Protein AF-A0A3B8NZF4-F1 (afdb_monomer)

Solvent-accessible surface area (backbone atoms only — not comparable to full-atom values): 4554 Å² total; per-residue 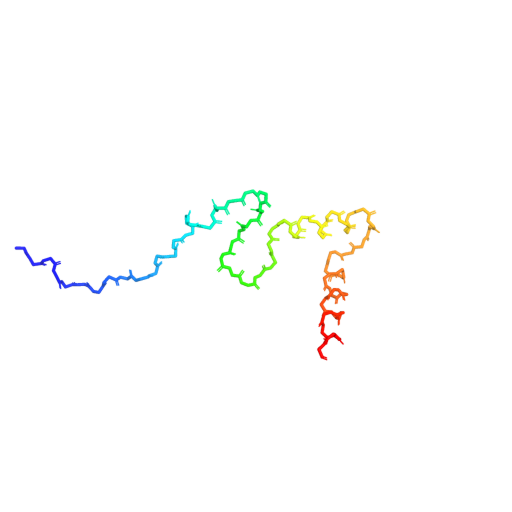(Å²): 136,85,93,80,86,71,84,81,81,77,87,71,83,79,69,82,76,78,79,76,76,82,93,68,53,75,70,71,101,58,104,63,87,32,53,48,57,50,53,51,45,45,52,49,17,66,75,71,72,43,62,45,68,57,56,49,50,53,54,51,52,54,60,61,67,76,107

Radius of gyration: 19.96 Å; Cα contacts (8 Å, |Δi|>4): 25; chains: 1; bounding box: 41×34×56 Å

Secondary structure (DSSP, 8-state):
------PPP------GGG--SSS----SSSSS--HHHHHHHHHHHHHHT--HHHHHHHHHHHHHHT-

Mean predicted aligned error: 13.56 Å

Structure (mmCIF, N/CA/C/O backbone):
data_AF-A0A3B8NZF4-F1
#
_entry.id   AF-A0A3B8NZF4-F1
#
loop_
_atom_site.group_PDB
_atom_site.id
_atom_site.type_symbol
_atom_site.label_atom_id
_atom_site.label_alt_id
_atom_site.label_comp_id
_atom_site.label_asym_id
_atom_site.label_entity_id
_atom_site.label_seq_id
_atom_site.pdbx_PDB_ins_code
_atom_site.Cartn_x
_atom_site.Cartn_y
_atom_site.Cartn_z
_atom_site.occupancy
_atom_site.B_iso_or_equiv
_atom_site.auth_seq_id
_atom_site.auth_comp_id
_atom_site.auth_asym_id
_atom_site.auth_atom_id
_atom_site.pdbx_PDB_model_num
ATOM 1 N N . MET A 1 1 ? 25.731 10.948 -44.958 1.00 61.59 1 MET A N 1
ATOM 2 C CA . MET A 1 1 ? 25.112 10.907 -43.615 1.00 61.59 1 MET A CA 1
ATOM 3 C C . MET A 1 1 ? 25.447 9.557 -42.992 1.00 61.59 1 MET A C 1
ATOM 5 O O . MET A 1 1 ? 25.100 8.543 -43.585 1.00 61.59 1 MET A O 1
ATOM 9 N N . GLU A 1 2 ? 26.165 9.524 -41.868 1.00 69.44 2 GLU A N 1
ATOM 10 C CA . GLU A 1 2 ? 26.506 8.277 -41.163 1.00 69.44 2 GLU A CA 1
ATOM 11 C C . GLU A 1 2 ? 25.582 8.070 -39.956 1.00 69.44 2 GLU A C 1
ATOM 13 O O . GLU A 1 2 ? 25.773 8.648 -38.892 1.00 69.44 2 GLU A O 1
ATOM 18 N N . TRP A 1 3 ? 24.561 7.231 -40.114 1.00 71.31 3 TRP A N 1
ATOM 19 C CA . TRP A 1 3 ? 23.475 7.054 -39.138 1.00 71.31 3 TRP A CA 1
ATOM 20 C C . TRP A 1 3 ? 23.738 5.927 -38.127 1.00 71.31 3 TRP A C 1
ATOM 22 O O . TRP A 1 3 ? 22.801 5.326 -37.605 1.00 71.31 3 TRP A O 1
ATOM 32 N N . ARG A 1 4 ? 25.002 5.548 -37.896 1.00 65.00 4 ARG A N 1
ATOM 33 C CA . ARG A 1 4 ? 25.325 4.270 -37.228 1.00 65.00 4 ARG A CA 1
ATOM 34 C C . ARG A 1 4 ? 26.299 4.355 -36.052 1.00 65.00 4 ARG A C 1
ATOM 36 O O . ARG A 1 4 ? 26.901 3.344 -35.703 1.00 65.00 4 ARG A O 1
ATOM 43 N N . LYS A 1 5 ? 26.430 5.506 -35.388 1.00 65.81 5 LYS A N 1
ATOM 44 C CA . LYS A 1 5 ? 27.218 5.616 -34.144 1.00 65.81 5 LYS A CA 1
ATOM 45 C C . LYS A 1 5 ? 26.377 6.096 -32.966 1.00 65.81 5 LYS A C 1
ATOM 47 O O . LYS A 1 5 ? 26.426 7.246 -32.557 1.00 65.81 5 LYS A O 1
ATOM 52 N N . GLY A 1 6 ? 25.630 5.156 -32.401 1.00 68.69 6 GLY A N 1
ATOM 53 C CA . GLY A 1 6 ? 25.035 5.259 -31.074 1.00 68.69 6 GLY A CA 1
ATOM 54 C C . GLY A 1 6 ? 24.533 3.884 -30.652 1.00 68.69 6 GLY A C 1
ATOM 55 O O . GLY A 1 6 ? 23.778 3.259 -31.396 1.00 68.69 6 GLY A O 1
ATOM 56 N N . ARG A 1 7 ? 24.964 3.377 -29.488 1.00 72.56 7 ARG A N 1
ATOM 57 C CA . ARG A 1 7 ? 24.282 2.229 -28.869 1.00 72.56 7 ARG A CA 1
ATOM 58 C C . ARG A 1 7 ? 22.845 2.671 -28.595 1.00 72.56 7 ARG A C 1
ATOM 60 O O . ARG A 1 7 ? 22.653 3.707 -27.962 1.00 72.56 7 ARG A O 1
ATOM 67 N N . ARG A 1 8 ? 21.848 1.929 -29.089 1.00 68.19 8 ARG A N 1
ATOM 68 C CA . ARG A 1 8 ? 20.459 2.148 -28.666 1.00 68.19 8 ARG A CA 1
ATOM 69 C C . ARG A 1 8 ? 20.398 1.884 -27.165 1.00 68.19 8 ARG A C 1
ATOM 71 O O . ARG A 1 8 ? 20.853 0.828 -26.735 1.00 68.19 8 ARG A O 1
ATOM 78 N N . SER A 1 9 ? 19.890 2.840 -26.393 1.00 71.31 9 SER A N 1
ATOM 79 C CA . SER A 1 9 ? 19.545 2.573 -25.003 1.00 71.31 9 SER A CA 1
ATOM 80 C C . SER A 1 9 ? 18.346 1.630 -24.971 1.00 71.31 9 SER A C 1
ATOM 82 O O . SER A 1 9 ? 17.396 1.763 -25.743 1.00 71.31 9 SER A O 1
ATOM 84 N N . ASP A 1 10 ? 18.424 0.658 -24.084 1.00 78.75 10 ASP A N 1
ATOM 85 C CA . ASP A 1 10 ? 17.424 -0.365 -23.803 1.00 78.75 10 ASP A CA 1
ATOM 86 C C . ASP A 1 10 ? 16.576 -0.025 -22.564 1.00 78.75 10 ASP A C 1
ATOM 88 O O . ASP A 1 10 ? 15.721 -0.807 -22.167 1.00 78.75 10 ASP A O 1
ATOM 92 N N . ASN A 1 11 ? 16.711 1.188 -22.010 1.00 72.44 11 ASN A N 1
ATOM 93 C CA . ASN A 1 11 ? 15.926 1.692 -20.870 1.00 72.44 11 ASN A CA 1
ATOM 94 C C . ASN A 1 11 ? 14.446 1.984 -21.200 1.00 72.44 11 ASN A C 1
ATOM 96 O O . ASN A 1 11 ? 13.804 2.805 -20.543 1.00 72.44 11 ASN A O 1
ATOM 100 N N . VAL A 1 12 ? 13.889 1.352 -22.231 1.00 74.62 12 VAL A N 1
ATOM 101 C CA . VAL A 1 12 ? 12.466 1.458 -22.548 1.00 74.62 12 VAL A CA 1
ATOM 102 C C . VAL A 1 12 ? 11.756 0.282 -21.896 1.00 74.62 12 VAL A C 1
ATOM 104 O O . VAL A 1 12 ? 11.683 -0.813 -22.448 1.00 74.62 12 VAL A O 1
ATOM 107 N N . VAL A 1 13 ? 11.223 0.521 -20.699 1.00 71.88 13 VAL A N 1
ATOM 108 C CA . VAL A 1 13 ? 10.312 -0.416 -20.039 1.00 71.88 13 VAL A CA 1
ATOM 109 C C . VAL A 1 13 ? 8.949 -0.300 -20.721 1.00 71.88 13 VAL A C 1
ATOM 111 O O . VAL A 1 13 ? 8.190 0.634 -20.462 1.00 71.88 13 VAL A O 1
ATOM 114 N N . ASP A 1 14 ? 8.644 -1.224 -21.633 1.00 71.19 14 ASP A N 1
ATOM 115 C CA . ASP A 1 14 ? 7.332 -1.275 -22.278 1.00 71.19 14 ASP A CA 1
ATOM 116 C C . ASP A 1 14 ? 6.296 -1.944 -21.358 1.00 71.19 14 ASP A C 1
ATOM 118 O O . ASP A 1 14 ? 6.256 -3.164 -21.215 1.00 71.19 14 ASP A O 1
ATOM 122 N N . ALA A 1 15 ? 5.446 -1.135 -20.720 1.00 64.19 15 ALA A N 1
ATOM 123 C CA . ALA A 1 15 ? 4.351 -1.602 -19.861 1.00 64.19 15 ALA A CA 1
ATOM 124 C C . ALA A 1 15 ? 3.023 -1.798 -20.622 1.00 64.19 15 ALA A C 1
ATOM 126 O O . ALA A 1 15 ? 1.999 -2.142 -20.026 1.00 64.19 15 ALA A O 1
ATOM 127 N N . ARG A 1 16 ? 2.998 -1.583 -21.944 1.00 69.62 16 ARG A N 1
ATOM 128 C CA . ARG A 1 16 ? 1.746 -1.635 -22.723 1.00 69.62 16 ARG A CA 1
ATOM 129 C C . ARG A 1 16 ? 1.234 -3.060 -22.940 1.00 69.62 16 ARG A C 1
ATOM 131 O O . ARG A 1 16 ? 0.052 -3.238 -23.205 1.00 69.62 16 AR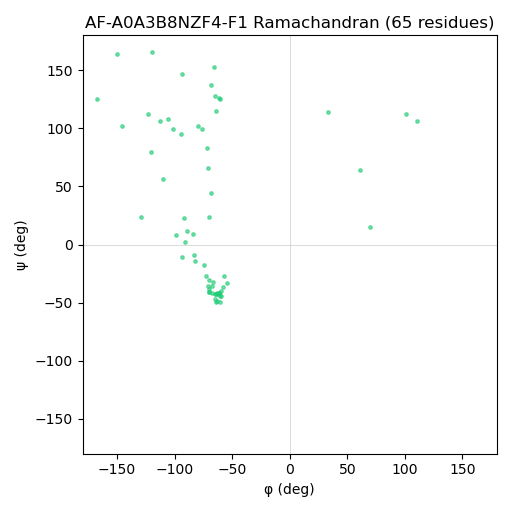G A O 1
ATOM 138 N N . GLY A 1 17 ? 2.085 -4.074 -22.763 1.00 53.47 17 GLY A N 1
ATOM 139 C CA . GLY A 1 17 ? 1.706 -5.491 -22.835 1.00 53.47 17 GLY A CA 1
ATOM 140 C C . GLY A 1 17 ? 1.096 -6.075 -21.552 1.00 53.47 17 GLY A C 1
ATOM 141 O O . GLY A 1 17 ? 0.590 -7.192 -21.580 1.00 53.47 17 GLY A O 1
ATOM 142 N N . THR A 1 18 ? 1.111 -5.361 -20.419 1.00 55.88 18 THR A N 1
ATOM 143 C CA . THR A 1 18 ? 0.623 -5.906 -19.130 1.00 55.88 18 THR A CA 1
ATOM 144 C C . THR A 1 18 ? -0.892 -5.799 -18.905 1.00 55.88 18 THR A C 1
ATOM 146 O O . THR A 1 18 ? -1.370 -6.102 -17.813 1.00 55.88 18 THR A O 1
ATOM 149 N N . GLY A 1 19 ? -1.655 -5.412 -19.932 1.00 54.94 19 GLY A N 1
ATOM 150 C CA . GLY A 1 19 ? -3.115 -5.277 -19.902 1.00 54.94 19 GLY A CA 1
ATOM 151 C C . GLY A 1 19 ? -3.837 -6.335 -20.736 1.00 54.94 19 GLY A C 1
ATOM 152 O O . GLY A 1 19 ? -4.587 -5.988 -21.639 1.00 54.94 19 GLY A O 1
ATOM 153 N N . GLY A 1 20 ? -3.593 -7.620 -20.471 1.00 52.19 20 GLY A N 1
ATOM 154 C CA . GLY A 1 20 ? -4.335 -8.726 -21.078 1.00 52.19 20 GLY A CA 1
ATOM 155 C C . GLY A 1 20 ? -5.171 -9.468 -20.037 1.00 52.19 20 GLY A C 1
ATOM 156 O O . GLY A 1 20 ? -4.616 -10.226 -19.249 1.00 52.19 20 GLY A O 1
ATOM 157 N N . GLY A 1 21 ? -6.491 -9.269 -20.061 1.00 51.78 21 GLY A N 1
ATOM 158 C CA . GLY A 1 21 ? -7.468 -10.118 -19.370 1.00 51.78 21 GLY A CA 1
ATOM 159 C C . GLY A 1 21 ? -7.998 -9.569 -18.041 1.00 51.78 21 GLY A C 1
ATOM 160 O O . GLY A 1 21 ? -7.268 -9.485 -17.064 1.00 51.78 21 GLY A O 1
ATOM 161 N N . GLY A 1 22 ? -9.291 -9.224 -18.048 1.00 54.84 22 GLY A N 1
ATOM 162 C CA . GLY A 1 22 ? -10.244 -9.189 -16.927 1.00 54.84 22 GLY A CA 1
ATOM 163 C C . GLY A 1 22 ? -9.749 -8.826 -15.521 1.00 54.84 22 GLY A C 1
ATOM 164 O O . GLY A 1 22 ? -9.089 -9.618 -14.865 1.00 54.84 22 GLY A O 1
ATOM 165 N N . GLY A 1 23 ? -10.202 -7.677 -15.007 1.00 56.75 23 GLY A N 1
ATOM 166 C CA . GLY A 1 23 ? -10.267 -7.417 -13.562 1.00 56.75 23 GLY A CA 1
ATOM 167 C C . GLY A 1 23 ? -8.919 -7.463 -12.844 1.00 56.75 23 GLY A C 1
ATOM 168 O O . GLY A 1 23 ? -8.697 -8.304 -11.983 1.00 56.75 23 GLY A O 1
ATOM 169 N N . GLY A 1 24 ? -8.000 -6.558 -13.177 1.00 52.12 24 GLY A N 1
ATOM 170 C CA . GLY A 1 24 ? -6.675 -6.563 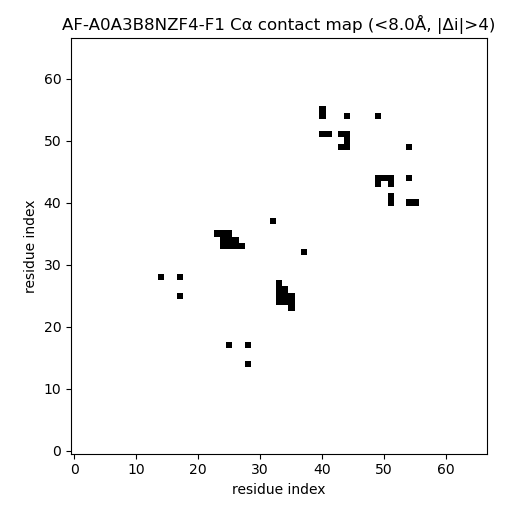-12.566 1.00 52.12 24 GLY A CA 1
ATOM 171 C C . GLY A 1 24 ? -6.124 -5.166 -12.389 1.00 52.12 24 GLY A C 1
ATOM 172 O O . GLY A 1 24 ? -5.601 -4.573 -13.326 1.00 52.12 24 GLY A O 1
ATOM 173 N N . MET A 1 25 ? -6.187 -4.659 -11.164 1.00 55.59 25 MET A N 1
ATOM 174 C CA . MET A 1 25 ? -5.490 -3.449 -10.762 1.00 55.59 25 MET A CA 1
ATOM 175 C C . MET A 1 25 ? -3.983 -3.751 -10.672 1.00 55.59 25 MET A C 1
ATOM 177 O O . MET A 1 25 ? -3.442 -4.080 -9.612 1.00 55.59 25 MET A O 1
ATOM 181 N N . ARG A 1 26 ? -3.317 -3.696 -11.827 1.00 59.84 26 ARG A N 1
ATOM 182 C CA . ARG A 1 26 ? -1.869 -3.843 -11.972 1.00 59.84 26 ARG A CA 1
ATOM 183 C C . ARG A 1 26 ? -1.267 -2.476 -12.256 1.00 59.84 26 ARG A C 1
ATOM 185 O O . ARG A 1 26 ? -1.399 -1.961 -13.358 1.00 59.84 26 ARG A O 1
ATOM 192 N N . PHE A 1 27 ? -0.572 -1.918 -11.275 1.00 54.19 27 PHE A N 1
ATOM 193 C CA . PHE A 1 27 ? 0.398 -0.860 -11.531 1.00 54.19 27 PHE A CA 1
ATOM 194 C C . PHE A 1 27 ? 1.744 -1.320 -10.984 1.00 54.19 27 PHE A C 1
ATOM 196 O O . PHE A 1 27 ? 1.905 -1.477 -9.778 1.00 54.19 27 PHE A O 1
ATOM 203 N N . GLY A 1 28 ? 2.680 -1.567 -11.902 1.00 53.25 28 GLY A N 1
ATOM 204 C CA . GLY A 1 28 ? 4.060 -1.957 -11.617 1.00 53.25 28 GLY A CA 1
ATOM 205 C C . GLY A 1 28 ? 4.361 -3.401 -12.014 1.00 53.25 28 GLY A C 1
ATOM 206 O O . GLY A 1 28 ? 3.930 -4.337 -11.349 1.00 53.25 28 GLY A O 1
ATOM 207 N N . GLY A 1 29 ? 5.114 -3.585 -13.103 1.00 55.19 29 GLY A N 1
ATOM 208 C CA . GLY A 1 29 ? 5.616 -4.876 -13.588 1.00 55.19 29 GLY A CA 1
ATOM 209 C C . GLY A 1 29 ? 6.711 -5.460 -12.693 1.00 55.19 29 GLY A C 1
ATOM 210 O O . GLY A 1 29 ? 7.861 -5.572 -13.104 1.00 55.19 29 GLY A O 1
ATOM 211 N N . GLY A 1 30 ? 6.355 -5.816 -11.462 1.00 59.16 30 GLY A N 1
ATOM 212 C CA . GLY A 1 30 ? 7.254 -6.414 -10.485 1.00 59.16 30 GLY A CA 1
ATOM 213 C C . GLY A 1 30 ? 6.513 -7.345 -9.533 1.00 59.16 30 GLY A C 1
ATOM 214 O O . GLY A 1 30 ? 5.290 -7.313 -9.426 1.00 59.16 30 GLY A O 1
ATOM 215 N N . LYS A 1 31 ? 7.284 -8.180 -8.838 1.00 63.38 31 LYS A N 1
ATOM 216 C CA . LYS A 1 31 ? 6.884 -9.191 -7.843 1.00 63.38 31 LYS A CA 1
ATOM 217 C C . LYS A 1 31 ? 6.339 -8.548 -6.545 1.00 63.38 31 LYS A C 1
ATOM 219 O O . 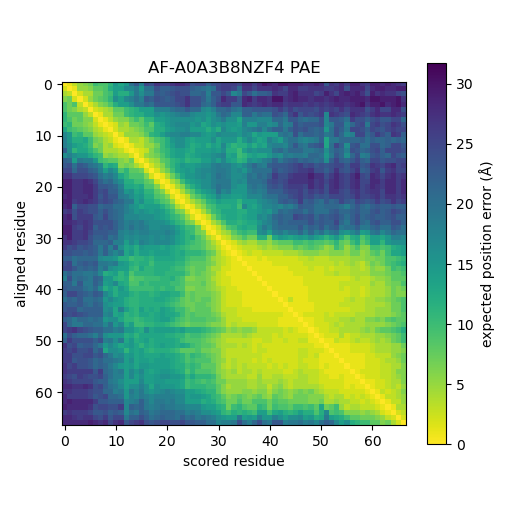LYS A 1 31 ? 6.754 -8.918 -5.453 1.00 63.38 31 LYS A O 1
ATOM 224 N N . GLY A 1 32 ? 5.490 -7.526 -6.672 1.00 69.25 32 GLY A N 1
ATOM 225 C CA . GLY A 1 32 ? 4.963 -6.693 -5.591 1.00 69.25 32 GLY A CA 1
ATOM 226 C C . GLY A 1 32 ? 3.439 -6.750 -5.476 1.00 69.25 32 GLY A C 1
ATOM 227 O O . GLY A 1 32 ? 2.741 -7.235 -6.367 1.00 69.25 32 GLY A O 1
ATOM 228 N N . LEU A 1 33 ? 2.931 -6.254 -4.347 1.00 75.50 33 LEU A N 1
ATOM 229 C CA . LEU A 1 33 ? 1.504 -6.190 -4.030 1.00 75.50 33 LEU A CA 1
ATOM 230 C C . LEU A 1 33 ? 0.788 -5.262 -5.025 1.00 75.50 33 LEU A C 1
ATOM 232 O O . LEU A 1 33 ? 1.062 -4.065 -5.080 1.00 75.50 33 LEU A O 1
ATOM 236 N N . GLY A 1 34 ? -0.117 -5.820 -5.833 1.00 81.56 34 GLY A N 1
ATOM 237 C CA . GLY A 1 34 ? -0.888 -5.042 -6.801 1.00 81.56 34 GLY A CA 1
ATOM 238 C C . GLY A 1 34 ? -1.829 -4.051 -6.114 1.00 81.56 34 GLY A C 1
ATOM 239 O O . GLY A 1 34 ? -2.316 -4.297 -5.010 1.00 81.56 34 GLY A O 1
ATOM 240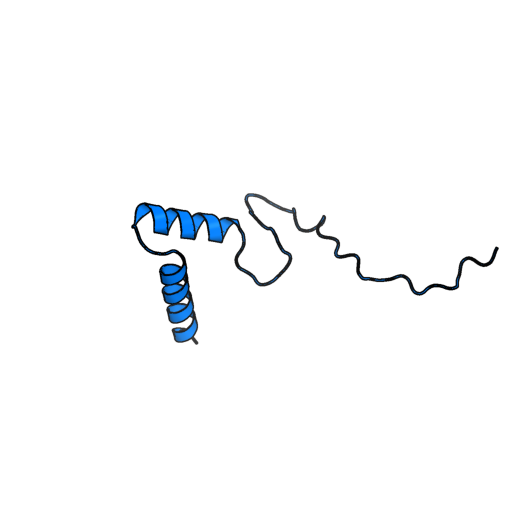 N N . LEU A 1 35 ? -2.151 -2.953 -6.796 1.00 83.06 35 LEU A N 1
ATOM 241 C CA . LEU A 1 35 ? -3.042 -1.915 -6.268 1.00 83.06 35 LEU A CA 1
ATOM 242 C C . LEU A 1 35 ? -4.427 -2.458 -5.861 1.00 83.06 35 LEU A C 1
ATOM 244 O O . LEU A 1 35 ? -5.052 -1.922 -4.956 1.00 83.06 35 LEU A O 1
ATOM 248 N N . GLY A 1 36 ? -4.902 -3.545 -6.473 1.00 85.38 36 GLY A N 1
ATOM 249 C CA . GLY A 1 36 ? -6.184 -4.163 -6.105 1.00 85.38 36 GLY A CA 1
ATOM 250 C C . GLY A 1 36 ? -6.125 -4.831 -4.736 1.00 85.38 36 GLY A C 1
ATOM 251 O O . GLY A 1 36 ? -7.034 -4.677 -3.928 1.00 85.38 36 GLY A O 1
ATOM 252 N N . ALA A 1 37 ? -5.012 -5.506 -4.447 1.00 84.75 37 ALA A N 1
ATOM 253 C CA . ALA A 1 37 ? -4.756 -6.068 -3.130 1.00 84.75 37 ALA A CA 1
ATOM 254 C C . ALA A 1 37 ? -4.551 -4.958 -2.084 1.00 84.75 37 ALA A C 1
ATOM 256 O O . ALA A 1 37 ? -5.041 -5.086 -0.966 1.00 84.75 37 ALA A O 1
ATOM 257 N N . ILE A 1 38 ? -3.925 -3.836 -2.461 1.00 87.56 38 ILE A N 1
ATOM 258 C CA . ILE A 1 38 ? -3.815 -2.655 -1.588 1.00 87.56 38 ILE A CA 1
ATOM 259 C C . ILE A 1 38 ? -5.205 -2.117 -1.224 1.00 87.56 38 ILE A C 1
ATOM 261 O O . ILE A 1 38 ? -5.488 -1.927 -0.044 1.00 87.56 38 ILE A O 1
ATOM 265 N N . LEU A 1 39 ? -6.091 -1.923 -2.207 1.00 91.38 39 LEU A N 1
ATOM 266 C CA . LEU A 1 39 ? -7.456 -1.445 -1.958 1.00 91.38 39 LEU A CA 1
ATOM 267 C C . LEU A 1 39 ? -8.244 -2.384 -1.038 1.00 91.38 39 LEU A C 1
ATOM 269 O O . LEU A 1 39 ? -8.948 -1.907 -0.152 1.00 91.38 39 LEU A O 1
ATOM 273 N N . LEU A 1 40 ? -8.100 -3.701 -1.205 1.00 90.69 40 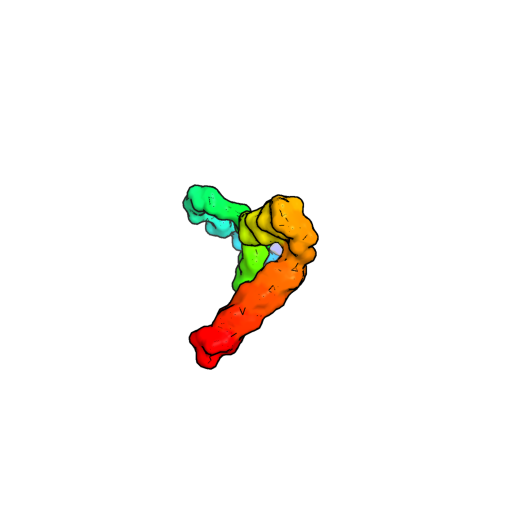LEU A N 1
ATOM 274 C CA . LEU A 1 40 ? -8.747 -4.681 -0.329 1.00 90.69 40 LEU A CA 1
ATOM 275 C C . LEU A 1 40 ? -8.252 -4.577 1.116 1.00 90.69 40 LEU A C 1
ATOM 277 O O . LEU A 1 40 ? -9.068 -4.509 2.030 1.00 90.69 40 LEU A O 1
ATOM 281 N N . ILE 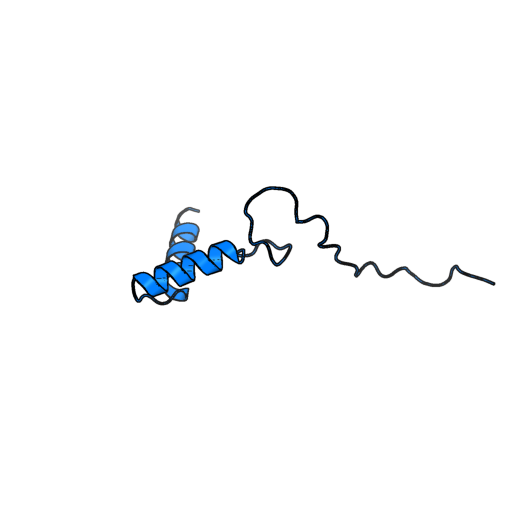A 1 41 ? -6.936 -4.530 1.330 1.00 91.00 41 ILE A N 1
ATOM 282 C CA . ILE A 1 41 ? -6.356 -4.450 2.680 1.00 91.00 41 ILE A CA 1
ATOM 283 C C . ILE A 1 41 ? -6.779 -3.149 3.369 1.00 91.00 41 ILE A C 1
ATOM 285 O O . ILE A 1 41 ? -7.164 -3.171 4.537 1.00 91.00 41 ILE A O 1
ATOM 289 N N . VAL A 1 42 ? -6.758 -2.027 2.646 1.00 92.94 42 VAL A N 1
ATOM 290 C CA . VAL A 1 42 ? -7.213 -0.733 3.175 1.00 92.94 42 VAL A CA 1
ATOM 291 C C . VAL A 1 42 ? -8.712 -0.759 3.484 1.00 92.94 42 VAL A C 1
ATOM 293 O O . VAL A 1 42 ? -9.115 -0.286 4.543 1.00 92.94 42 VAL A O 1
ATOM 296 N N . GLY A 1 43 ? -9.534 -1.346 2.611 1.00 94.88 43 GLY A N 1
ATOM 297 C CA . GLY A 1 43 ? -10.972 -1.495 2.843 1.00 94.88 43 GLY A CA 1
ATOM 298 C C . GLY A 1 43 ? -11.286 -2.344 4.076 1.00 94.88 43 GLY A C 1
ATOM 299 O O . GLY A 1 43 ? -12.125 -1.956 4.884 1.00 94.88 43 GLY A O 1
ATOM 300 N N . ILE A 1 44 ? -10.573 -3.458 4.268 1.00 93.62 44 ILE A N 1
ATOM 301 C CA . ILE A 1 44 ? -10.710 -4.295 5.468 1.00 93.62 44 ILE A CA 1
ATOM 302 C C . ILE A 1 44 ? -10.283 -3.514 6.711 1.00 93.62 44 ILE A C 1
ATOM 304 O O . ILE A 1 44 ? -11.051 -3.471 7.664 1.00 93.62 44 ILE A O 1
ATOM 308 N N . GLY A 1 45 ? -9.115 -2.860 6.693 1.00 93.06 45 GLY A N 1
ATOM 309 C CA . GLY A 1 45 ? -8.643 -2.047 7.819 1.00 93.06 45 GLY A CA 1
ATOM 310 C C . GLY A 1 45 ? -9.613 -0.922 8.189 1.00 93.06 45 GLY A C 1
ATOM 311 O O . GLY A 1 45 ? -9.853 -0.669 9.365 1.00 93.06 45 GLY A O 1
ATOM 312 N N . TRP A 1 46 ? -10.261 -0.308 7.195 1.00 94.56 46 TRP A N 1
ATOM 313 C CA . TRP A 1 46 ? -11.296 0.697 7.432 1.00 94.56 46 TRP A CA 1
ATOM 314 C C . TRP A 1 46 ? -12.562 0.111 8.074 1.00 94.56 46 TRP A C 1
ATOM 316 O O . TRP A 1 46 ? -13.104 0.710 9.000 1.00 94.56 46 TRP A O 1
ATOM 326 N N . LEU A 1 47 ? -13.011 -1.070 7.633 1.00 95.25 47 LEU A N 1
ATOM 327 C CA . LEU A 1 47 ? -14.184 -1.745 8.202 1.00 95.25 47 LEU A CA 1
ATOM 328 C C . LEU A 1 47 ? -13.932 -2.297 9.612 1.00 95.25 47 LEU A C 1
ATOM 330 O O . LEU A 1 47 ? -14.842 -2.300 10.438 1.00 95.25 47 LEU A O 1
ATOM 334 N N . THR A 1 48 ? -12.722 -2.783 9.889 1.00 94.06 48 THR A N 1
ATOM 335 C CA . THR A 1 48 ? -12.362 -3.397 11.178 1.00 94.06 48 THR A CA 1
ATOM 336 C C . THR A 1 48 ? -11.739 -2.414 12.168 1.00 94.06 48 THR A C 1
ATOM 338 O O . THR A 1 48 ? -11.568 -2.762 13.335 1.00 94.06 48 THR A O 1
ATOM 341 N N . GLY A 1 49 ? -11.384 -1.203 11.726 1.00 92.94 49 GLY A N 1
ATOM 342 C CA . GLY A 1 49 ? -10.640 -0.220 12.519 1.00 92.94 49 GLY A CA 1
ATOM 343 C C . GLY A 1 49 ? -9.179 -0.609 12.776 1.00 92.94 49 GLY A C 1
ATOM 344 O O . GLY A 1 49 ? -8.553 -0.047 13.671 1.00 92.94 49 GLY A O 1
ATOM 345 N N . GLN A 1 50 ? -8.641 -1.586 12.039 1.00 93.12 50 GLN A N 1
ATOM 346 C CA . GLN A 1 50 ? -7.258 -2.044 12.176 1.00 93.12 50 GLN A CA 1
ATOM 347 C C . GLN A 1 50 ? -6.330 -1.329 11.195 1.00 93.12 50 GLN A C 1
ATOM 349 O O . GLN A 1 50 ? -6.693 -1.061 10.048 1.00 93.12 50 GLN A O 1
ATOM 354 N N . ASP A 1 51 ? -5.085 -1.098 11.614 1.00 92.81 51 ASP A N 1
ATOM 355 C CA . ASP A 1 51 ? -4.068 -0.546 10.725 1.00 92.81 51 ASP A CA 1
ATOM 356 C C . ASP A 1 51 ? -3.755 -1.524 9.573 1.00 92.81 51 ASP A C 1
ATOM 358 O O . ASP A 1 51 ? -3.374 -2.675 9.822 1.00 92.81 51 ASP A O 1
ATOM 362 N N . PRO A 1 52 ? -3.797 -1.076 8.304 1.00 88.50 52 PRO A N 1
ATOM 363 C CA . PRO A 1 52 ? -3.492 -1.906 7.132 1.00 88.50 52 PRO A CA 1
ATOM 364 C C . PRO A 1 52 ? -2.119 -2.590 7.198 1.00 88.50 52 PRO A C 1
ATOM 366 O O . PRO A 1 52 ? -1.932 -3.706 6.711 1.00 88.50 52 PRO A O 1
ATOM 369 N N . LEU A 1 53 ? -1.145 -1.924 7.823 1.00 93.12 53 LEU A N 1
ATOM 370 C CA . LEU A 1 53 ? 0.208 -2.446 8.003 1.00 93.12 53 LEU A CA 1
ATOM 371 C C . LEU A 1 53 ? 0.261 -3.604 9.008 1.00 93.12 53 LEU A C 1
ATOM 373 O O . LEU A 1 53 ? 1.080 -4.5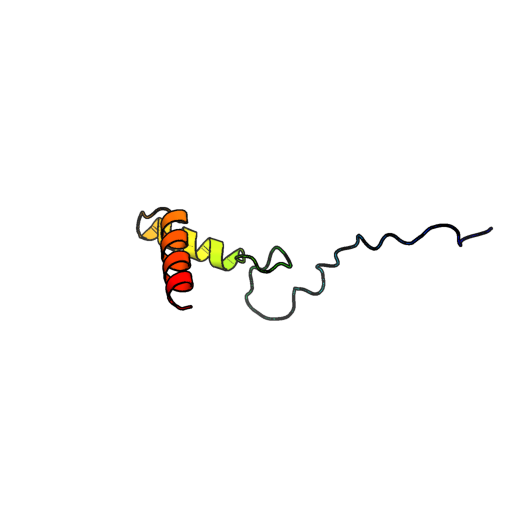06 8.844 1.00 93.12 53 LEU A O 1
ATOM 377 N N . GLN A 1 54 ? -0.622 -3.621 10.010 1.00 92.44 54 GLN A N 1
ATOM 378 C CA . GLN A 1 54 ? -0.714 -4.732 10.959 1.00 92.44 54 GLN A CA 1
ATOM 379 C C . GLN A 1 54 ? -1.283 -5.981 10.276 1.00 92.44 54 GLN A C 1
ATOM 381 O O . GLN A 1 54 ? -0.741 -7.071 10.451 1.00 92.44 54 GLN A O 1
ATOM 386 N N . ILE A 1 55 ? -2.301 -5.813 9.424 1.00 88.88 55 ILE A N 1
ATOM 387 C CA . ILE A 1 55 ? -2.871 -6.896 8.603 1.00 88.88 55 ILE A CA 1
ATOM 388 C C . ILE A 1 55 ? -1.793 -7.484 7.675 1.00 88.88 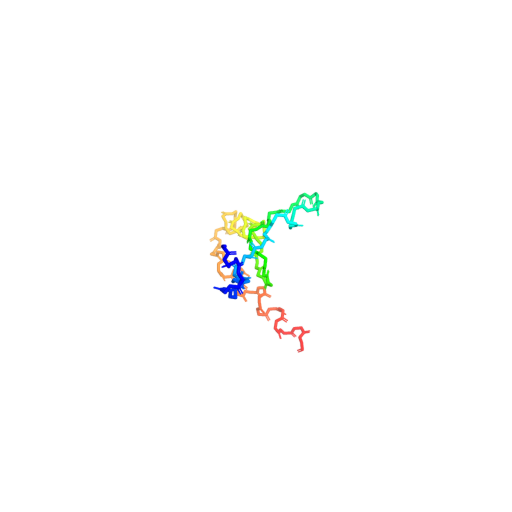55 ILE A C 1
ATOM 390 O O . ILE A 1 55 ? -1.632 -8.701 7.589 1.00 88.88 55 ILE A O 1
ATOM 394 N N . LEU A 1 56 ? -0.993 -6.629 7.028 1.00 88.44 56 LEU A N 1
ATOM 395 C CA . LEU A 1 56 ? 0.154 -7.061 6.219 1.00 88.44 56 LEU A CA 1
ATOM 396 C C . LEU A 1 56 ? 1.215 -7.805 7.046 1.00 88.44 56 LEU A C 1
ATOM 398 O O . LEU A 1 56 ? 1.741 -8.825 6.597 1.00 88.44 56 LEU A O 1
ATOM 402 N N . GLY A 1 57 ? 1.522 -7.329 8.253 1.00 89.00 57 GLY A N 1
ATOM 403 C CA . GLY A 1 57 ? 2.459 -7.994 9.162 1.00 89.00 57 GLY A CA 1
ATOM 404 C C . GLY A 1 57 ? 1.991 -9.393 9.569 1.00 89.00 57 GLY A C 1
ATOM 405 O O . GLY A 1 57 ? 2.776 -10.338 9.554 1.00 89.00 57 GLY A O 1
ATOM 406 N N . GLN A 1 58 ? 0.697 -9.557 9.848 1.00 89.56 58 GLN A N 1
ATOM 407 C CA . GLN A 1 58 ? 0.104 -10.859 10.170 1.00 89.56 58 GLN A CA 1
ATOM 408 C C . GLN A 1 58 ? 0.161 -11.821 8.978 1.00 89.56 58 GLN A C 1
ATOM 410 O O . GLN A 1 58 ? 0.604 -12.959 9.129 1.00 89.56 58 GLN A O 1
ATOM 415 N N . LEU A 1 59 ? -0.214 -11.355 7.782 1.00 86.19 59 LEU A N 1
ATOM 416 C CA . LEU A 1 59 ? -0.183 -12.164 6.559 1.00 86.19 59 LEU A CA 1
ATOM 417 C C . LEU A 1 59 ? 1.242 -12.597 6.186 1.00 86.19 59 LEU A C 1
ATOM 419 O O . LEU A 1 59 ? 1.465 -13.746 5.808 1.00 86.19 59 LEU A O 1
ATOM 423 N N . THR A 1 60 ? 2.222 -11.698 6.303 1.00 85.38 60 THR A N 1
ATOM 424 C CA . THR A 1 60 ? 3.633 -12.016 6.020 1.00 85.38 60 THR A CA 1
ATOM 425 C C . THR A 1 60 ? 4.239 -12.945 7.069 1.00 85.38 60 THR A C 1
ATOM 427 O O . THR A 1 60 ? 4.960 -13.870 6.699 1.00 85.38 60 THR A O 1
ATOM 430 N N . GLY A 1 61 ? 3.899 -12.771 8.350 1.00 84.19 61 GLY A N 1
ATOM 431 C CA . GLY A 1 61 ? 4.285 -13.695 9.420 1.00 84.19 61 GLY A CA 1
ATOM 432 C C . GLY A 1 61 ? 3.742 -15.109 9.201 1.00 84.19 61 GLY A C 1
ATOM 433 O O . GLY A 1 61 ? 4.494 -16.076 9.303 1.00 84.19 61 GLY A O 1
ATOM 434 N N . GLN A 1 62 ? 2.471 -15.234 8.808 1.00 83.38 62 GLN A N 1
ATOM 435 C CA . GLN A 1 62 ? 1.847 -16.520 8.472 1.00 83.38 62 GLN A CA 1
ATOM 436 C C . GLN A 1 62 ? 2.492 -17.182 7.245 1.00 83.38 62 GLN A C 1
ATOM 438 O O . GLN A 1 62 ? 2.755 -18.383 7.264 1.00 83.38 62 GLN A O 1
ATOM 443 N N . MET A 1 63 ? 2.796 -16.412 6.193 1.00 78.56 63 MET A N 1
ATOM 444 C CA . MET A 1 63 ? 3.496 -16.925 5.005 1.00 78.56 63 MET A CA 1
ATOM 445 C C . MET A 1 63 ? 4.946 -17.340 5.297 1.00 78.56 63 MET A C 1
ATOM 447 O O . MET A 1 63 ? 5.453 -18.269 4.673 1.00 78.56 63 MET A O 1
ATOM 451 N N . GLY A 1 64 ? 5.620 -16.672 6.238 1.00 74.62 64 GLY A N 1
ATOM 452 C CA . GLY A 1 64 ? 6.969 -17.037 6.681 1.00 74.62 64 GLY A CA 1
ATOM 453 C C . GLY A 1 64 ? 7.013 -18.308 7.532 1.00 74.62 64 GLY A C 1
ATOM 454 O O . GLY A 1 64 ? 8.018 -19.006 7.515 1.00 74.62 64 GLY A O 1
ATOM 455 N N . GLN A 1 65 ? 5.927 -18.630 8.241 1.00 69.00 65 GLN A N 1
ATOM 456 C CA . GLN A 1 65 ? 5.801 -19.851 9.048 1.00 69.00 65 GLN A CA 1
ATOM 457 C C . GLN A 1 65 ? 5.402 -21.096 8.238 1.00 69.00 65 GLN A C 1
ATOM 459 O O . GLN A 1 65 ? 5.499 -22.205 8.751 1.00 69.00 65 GLN A O 1
ATOM 464 N N . GLN A 1 66 ? 4.937 -20.926 6.997 1.00 59.00 66 GLN A N 1
ATOM 465 C CA . GLN A 1 66 ? 4.563 -22.026 6.096 1.00 59.00 66 GLN A CA 1
ATOM 466 C C . GLN A 1 66 ? 5.735 -22.542 5.235 1.00 59.00 66 GLN A C 1
ATOM 468 O O . GLN A 1 66 ? 5.499 -23.297 4.291 1.00 59.00 66 GLN A O 1
ATOM 473 N N . GLN A 1 67 ? 6.976 -22.146 5.544 1.00 51.72 67 GLN A N 1
ATOM 474 C CA . GLN A 1 67 ? 8.208 -22.638 4.910 1.00 51.72 67 GLN A CA 1
ATOM 475 C C . GLN A 1 67 ? 9.012 -23.528 5.853 1.00 51.72 67 GLN A C 1
ATOM 477 O O . GLN A 1 67 ? 9.131 -23.165 7.044 1.00 51.72 67 GLN A O 1
#

Sequence (67 aa):
MEWRKGRRSDNVVDARGTGGGGGGMRFGGGKGLGLGAILLIVGIGWLTGQDPLQILGQLTGQMGQQQ

Foldseek 3Di:
DDPPPDDDDPPDPDPVPVPPDDDFQADDPDPDDHVVNVVVLVVVCVVVVHDSVVVVVVVVVVVVVVD

pLDDT: mean 75.05, std 14.54, range [51.72, 95.25]